Protein AF-A0A352VGP2-F1 (afdb_monomer)

Solvent-accessible surface area (backbone atoms only — not comparable to full-atom values): 4535 Å² total; per-residue (Å²): 112,70,64,61,51,55,42,48,53,38,43,50,51,49,49,52,56,33,47,77,69,38,34,51,49,90,63,89,50,73,93,33,48,49,75,52,101,93,46,47,29,56,37,67,56,60,84,46,54,63,48,100,67,81,79,85,67,76,98,57,88,74,79,80,65,61,58,77,82,85,130

Foldseek 3Di:
DVVVVQLVVQVVVQQVVCVVVQWHLVDDDPVQWDDDDRHTKGFCSDPGPSPPPDDPPPDDPPPPGIDDDDD

Sequence (71 aa):
MADAIRITEQVASALTYTHECGVVHRDIKPENILLSRDQAIVADFGIARAGPLECLVSGALRRCTAYDPPL

Radius of gyration: 13.05 Å; Cα contacts (8 Å, |Δi|>4): 72; chains: 1; bounding box: 40×26×33 Å

pLDDT: mean 71.89, std 19.96, range [35.53, 94.62]

Nearest PDB structures (foldseek):
  6p8e-assembly1_B  TM=8.231E-01  e=3.862E-01  Homo sapiens

Secondary structure (DSSP, 8-state):
-HHHHHHHHHHHHHHHHHHHTTB------GGGEEEETTEEEEB--TT--B-SS----TT------B-----

Structure (mmCIF, N/CA/C/O backbone):
data_AF-A0A352VGP2-F1
#
_entry.id   AF-A0A352VGP2-F1
#
loop_
_atom_site.group_PDB
_atom_site.id
_atom_site.type_symbol
_atom_site.label_atom_id
_atom_site.label_alt_id
_atom_site.label_comp_id
_atom_site.label_asym_id
_atom_site.label_entity_id
_atom_site.label_seq_id
_atom_site.pdbx_PDB_ins_code
_atom_site.Cartn_x
_atom_site.Cartn_y
_atom_site.Cartn_z
_atom_site.occupancy
_atom_site.B_iso_or_equiv
_atom_site.auth_seq_id
_atom_site.auth_comp_id
_atom_site.auth_asym_id
_atom_site.auth_atom_id
_atom_site.pdbx_PDB_model_num
ATOM 1 N N . MET A 1 1 ? 16.441 2.168 -10.444 1.00 67.44 1 MET A N 1
ATOM 2 C CA . MET A 1 1 ? 16.505 2.169 -8.961 1.00 67.44 1 MET A CA 1
ATOM 3 C C . MET A 1 1 ? 15.647 3.270 -8.348 1.00 67.44 1 MET A C 1
ATOM 5 O O . MET A 1 1 ? 14.942 2.963 -7.401 1.00 67.44 1 MET A O 1
ATOM 9 N N . ALA A 1 2 ? 15.635 4.494 -8.897 1.00 83.12 2 ALA A N 1
ATOM 10 C CA . ALA A 1 2 ? 14.805 5.595 -8.389 1.00 83.12 2 ALA A CA 1
ATOM 11 C C . ALA A 1 2 ? 13.304 5.250 -8.271 1.00 83.12 2 ALA A C 1
ATOM 13 O O . ALA A 1 2 ? 12.706 5.503 -7.232 1.00 83.12 2 ALA A O 1
ATOM 14 N N . ASP A 1 3 ? 12.717 4.584 -9.273 1.00 86.75 3 ASP A N 1
ATOM 15 C CA . ASP A 1 3 ? 11.298 4.195 -9.219 1.00 86.75 3 ASP A CA 1
ATOM 16 C C . ASP A 1 3 ? 10.975 3.185 -8.121 1.00 86.75 3 ASP A C 1
ATOM 18 O O . 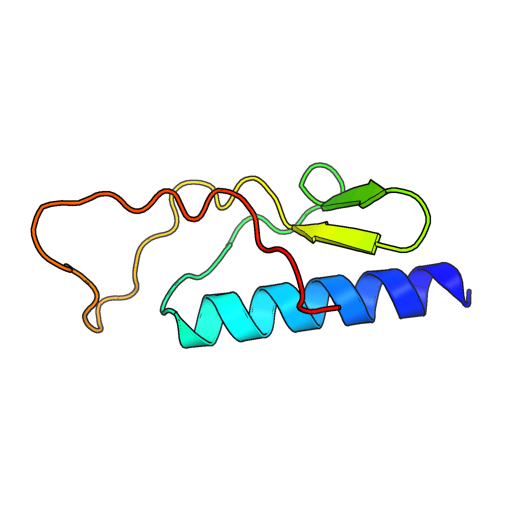ASP A 1 3 ? 9.940 3.291 -7.477 1.00 86.75 3 ASP A O 1
ATOM 22 N N . ALA A 1 4 ? 11.868 2.225 -7.866 1.00 88.75 4 ALA A N 1
ATOM 23 C CA . ALA A 1 4 ? 11.660 1.237 -6.812 1.00 88.75 4 ALA A CA 1
ATOM 24 C C . ALA A 1 4 ? 11.620 1.900 -5.427 1.00 88.75 4 ALA A C 1
ATOM 26 O O . ALA A 1 4 ? 10.786 1.540 -4.599 1.00 88.75 4 ALA A O 1
ATOM 27 N N . ILE A 1 5 ? 12.484 2.896 -5.199 1.00 93.81 5 ILE A N 1
ATOM 28 C CA . ILE A 1 5 ? 12.495 3.686 -3.962 1.00 93.81 5 ILE A CA 1
ATOM 29 C C . ILE A 1 5 ? 11.191 4.480 -3.845 1.00 93.81 5 ILE A C 1
ATOM 31 O O . ILE A 1 5 ? 10.482 4.319 -2.857 1.00 93.81 5 ILE A O 1
ATOM 35 N N . ARG A 1 6 ? 10.821 5.233 -4.889 1.00 91.38 6 ARG A N 1
ATOM 36 C CA . ARG A 1 6 ? 9.590 6.039 -4.919 1.00 91.38 6 ARG A CA 1
ATOM 37 C C . ARG A 1 6 ? 8.335 5.205 -4.649 1.00 91.38 6 ARG A C 1
ATOM 39 O O . ARG A 1 6 ? 7.495 5.590 -3.842 1.00 91.38 6 ARG A O 1
ATOM 46 N N . ILE A 1 7 ? 8.206 4.053 -5.307 1.00 90.75 7 ILE A N 1
ATOM 47 C CA . ILE A 1 7 ? 7.070 3.144 -5.107 1.00 90.75 7 ILE A CA 1
ATOM 48 C C . ILE A 1 7 ? 7.058 2.624 -3.665 1.00 90.75 7 ILE A C 1
ATOM 50 O O . ILE A 1 7 ? 6.008 2.611 -3.029 1.00 90.75 7 ILE A O 1
ATOM 54 N N . THR A 1 8 ? 8.217 2.237 -3.126 1.00 92.31 8 THR A N 1
ATOM 55 C CA . THR A 1 8 ? 8.316 1.720 -1.751 1.00 92.31 8 THR A CA 1
ATOM 56 C C . THR A 1 8 ? 7.947 2.782 -0.716 1.00 92.31 8 THR A C 1
ATOM 58 O O . THR A 1 8 ? 7.237 2.471 0.237 1.00 92.31 8 THR A O 1
ATOM 61 N N . GLU A 1 9 ? 8.364 4.034 -0.910 1.00 94.62 9 GLU A N 1
ATOM 62 C CA . GLU A 1 9 ? 7.996 5.159 -0.039 1.00 94.62 9 GLU A CA 1
ATOM 63 C C . GLU A 1 9 ? 6.481 5.394 -0.021 1.00 94.62 9 GLU A C 1
ATOM 65 O O . GLU A 1 9 ? 5.882 5.522 1.048 1.00 94.62 9 GLU A O 1
ATOM 70 N N . GLN A 1 10 ? 5.843 5.385 -1.192 1.00 92.69 10 GLN A N 1
ATOM 71 C CA . GLN A 1 10 ? 4.395 5.576 -1.312 1.00 92.69 10 GLN A CA 1
ATOM 72 C C . GLN A 1 10 ? 3.609 4.415 -0.685 1.00 92.69 10 GLN A C 1
ATOM 74 O O . GLN A 1 10 ? 2.653 4.641 0.059 1.00 92.69 10 GLN A O 1
ATOM 79 N N . VAL A 1 11 ? 4.055 3.174 -0.898 1.00 91.06 11 VAL A N 1
ATOM 80 C CA . VAL A 1 11 ? 3.469 1.985 -0.259 1.00 91.06 11 VAL A CA 1
ATOM 81 C C . VAL A 1 11 ? 3.638 2.036 1.264 1.00 91.06 11 VAL A C 1
ATOM 83 O O . VAL A 1 11 ? 2.692 1.748 1.997 1.00 91.06 11 VAL A O 1
ATOM 86 N N . ALA A 1 12 ? 4.808 2.442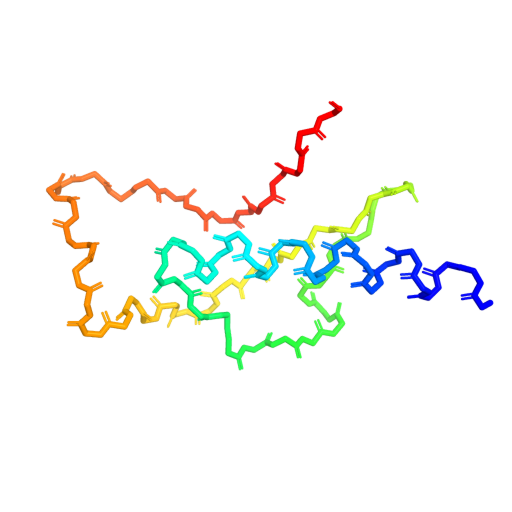 1.765 1.00 93.06 12 ALA A N 1
ATOM 87 C CA . ALA A 1 12 ? 5.060 2.579 3.200 1.00 93.06 12 ALA A CA 1
ATOM 88 C C . ALA A 1 12 ? 4.197 3.676 3.844 1.00 93.06 12 ALA A C 1
ATOM 90 O O . ALA A 1 12 ? 3.686 3.485 4.950 1.00 93.06 12 ALA A O 1
ATOM 91 N N . SER A 1 13 ? 3.990 4.797 3.148 1.00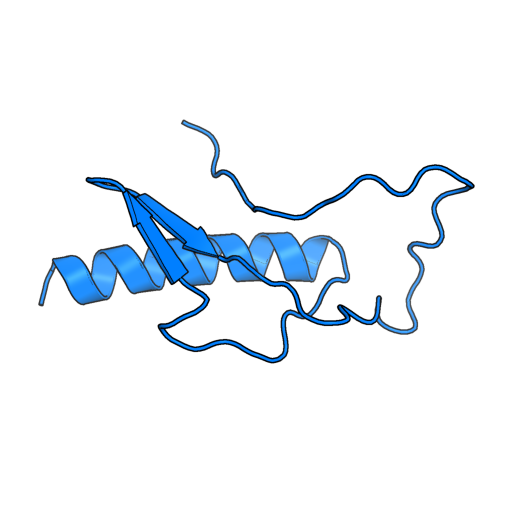 91.25 13 SER A N 1
ATOM 92 C CA . SER A 1 13 ? 3.088 5.868 3.585 1.00 91.25 13 SER A CA 1
ATOM 93 C C . SER A 1 13 ? 1.641 5.373 3.697 1.00 91.25 13 SER A C 1
ATOM 95 O O . SER A 1 13 ? 1.019 5.530 4.750 1.00 91.25 13 SER A O 1
ATOM 97 N N . ALA A 1 14 ? 1.148 4.666 2.675 1.00 87.50 14 ALA A N 1
ATOM 98 C CA . ALA A 1 14 ? -0.183 4.061 2.686 1.00 87.50 14 ALA A CA 1
ATOM 99 C C . ALA A 1 14 ? -0.364 3.070 3.846 1.00 87.50 14 ALA A C 1
ATOM 101 O O . ALA A 1 14 ? -1.362 3.118 4.569 1.00 87.50 14 ALA A O 1
ATOM 102 N N . LEU A 1 15 ? 0.626 2.201 4.066 1.00 88.50 15 LEU A N 1
ATOM 103 C CA . LEU A 1 15 ? 0.610 1.244 5.170 1.00 88.50 15 LEU A CA 1
ATOM 104 C C . LEU A 1 15 ? 0.615 1.938 6.535 1.00 88.50 15 LEU A C 1
ATOM 106 O O . LEU A 1 15 ? -0.147 1.543 7.414 1.00 88.50 15 LEU A O 1
ATOM 110 N N . THR A 1 16 ? 1.420 2.988 6.702 1.00 89.44 16 THR A N 1
ATOM 111 C CA . THR A 1 16 ? 1.480 3.779 7.942 1.00 89.44 16 THR A CA 1
ATOM 112 C C . THR A 1 16 ? 0.110 4.348 8.290 1.00 89.44 16 THR A C 1
ATOM 114 O O . THR A 1 16 ? -0.394 4.088 9.381 1.00 89.44 16 THR A O 1
ATOM 117 N N . TYR A 1 17 ? -0.546 5.009 7.333 1.00 85.25 17 TYR A N 1
ATOM 118 C CA . TYR A 1 17 ? -1.900 5.530 7.524 1.00 85.25 17 TYR A CA 1
ATOM 119 C C . TYR A 1 17 ? -2.905 4.429 7.885 1.00 85.25 17 TYR A C 1
ATOM 121 O O . TYR A 1 17 ? -3.749 4.590 8.768 1.00 85.25 17 TYR A O 1
ATOM 129 N N . THR A 1 18 ? -2.821 3.274 7.222 1.00 82.50 18 THR A N 1
ATOM 130 C CA . THR A 1 18 ? -3.748 2.172 7.510 1.00 82.50 18 THR A CA 1
ATOM 131 C C . THR A 1 18 ? -3.535 1.598 8.909 1.00 82.50 18 THR A C 1
ATOM 133 O O . THR A 1 18 ? -4.512 1.324 9.607 1.00 82.50 18 THR A O 1
ATOM 136 N N . HIS A 1 19 ? -2.284 1.515 9.369 1.00 84.81 19 HIS A N 1
ATOM 137 C CA . HIS A 1 19 ? -1.967 1.098 10.731 1.00 84.81 19 HIS A CA 1
ATOM 138 C C . H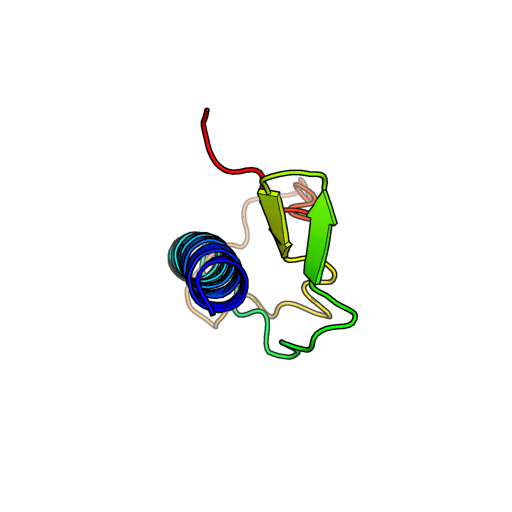IS A 1 19 ? -2.473 2.100 11.776 1.00 84.81 19 HIS A C 1
ATOM 140 O O . HIS A 1 19 ? -3.005 1.668 12.798 1.00 84.81 19 HIS A O 1
ATOM 146 N N . GLU A 1 20 ? -2.386 3.409 11.516 1.00 83.06 20 GLU A N 1
ATOM 147 C CA . GLU A 1 20 ? -3.000 4.445 12.368 1.00 83.06 20 GLU A CA 1
ATOM 148 C C . GLU A 1 20 ? -4.525 4.290 12.452 1.00 83.06 20 GLU A C 1
ATOM 150 O O . GLU A 1 20 ? -5.124 4.534 13.497 1.00 83.06 20 GLU A O 1
ATOM 155 N N . CYS A 1 21 ? -5.152 3.801 11.380 1.00 81.38 21 CYS A N 1
ATOM 156 C CA . CYS A 1 21 ? -6.576 3.465 11.345 1.00 81.38 21 CYS A CA 1
ATOM 157 C C . CYS A 1 21 ? -6.911 2.096 11.981 1.00 81.38 21 CYS A C 1
ATOM 159 O O . CYS A 1 21 ? -8.054 1.647 11.892 1.00 81.38 21 CYS A O 1
ATOM 161 N N . GLY A 1 22 ? -5.940 1.396 12.584 1.00 80.25 22 GLY A N 1
ATOM 162 C CA . GLY A 1 22 ? -6.134 0.070 13.190 1.00 80.25 22 GLY A CA 1
ATOM 163 C C . GLY A 1 22 ? -6.305 -1.076 12.181 1.00 80.25 22 GLY A C 1
ATOM 164 O O . GLY A 1 22 ? -6.714 -2.183 12.550 1.00 80.25 22 GLY A O 1
ATOM 165 N N . VAL A 1 23 ? -5.995 -0.823 10.908 1.00 80.75 23 VAL A N 1
ATOM 166 C CA . VAL A 1 23 ? -6.118 -1.755 9.782 1.00 80.75 23 VAL A CA 1
ATOM 167 C C . VAL A 1 23 ? -4.739 -2.321 9.460 1.00 80.75 23 VAL A C 1
ATOM 169 O O . VAL A 1 23 ? -3.801 -1.580 9.197 1.00 80.75 23 VAL A O 1
ATOM 172 N N . VAL A 1 24 ? -4.609 -3.648 9.429 1.00 83.50 24 VAL A N 1
ATOM 173 C CA . VAL A 1 24 ? -3.384 -4.326 8.971 1.00 83.50 24 VAL A CA 1
ATOM 174 C C . VAL A 1 24 ? -3.677 -5.030 7.650 1.00 83.50 24 VAL A C 1
ATOM 176 O O . VAL A 1 24 ? -4.573 -5.870 7.604 1.00 83.50 24 VAL A O 1
ATOM 179 N N . HIS A 1 25 ? -2.907 -4.726 6.599 1.00 83.31 25 HIS A N 1
ATOM 180 C CA . HIS A 1 25 ? -3.143 -5.253 5.245 1.00 83.31 25 HIS A CA 1
ATOM 181 C C . HIS A 1 25 ? -2.919 -6.770 5.120 1.00 83.31 25 HIS A C 1
ATOM 183 O O . HIS A 1 25 ? -3.674 -7.446 4.433 1.00 83.31 25 HIS A O 1
ATOM 189 N N . ARG A 1 26 ? -1.890 -7.315 5.789 1.00 83.50 26 ARG A N 1
ATOM 190 C CA . ARG A 1 26 ? -1.519 -8.753 5.876 1.00 83.50 26 ARG A CA 1
ATOM 191 C C . ARG A 1 26 ? -1.167 -9.492 4.578 1.00 83.50 26 ARG A C 1
ATOM 193 O O . ARG A 1 26 ? -0.458 -10.485 4.665 1.00 83.50 26 ARG A O 1
ATOM 200 N N . ASP A 1 27 ? -1.605 -9.015 3.423 1.00 83.06 27 ASP A N 1
ATOM 201 C CA . ASP A 1 27 ? -1.314 -9.601 2.108 1.00 83.06 27 ASP A CA 1
ATOM 202 C C . ASP A 1 27 ? -0.648 -8.575 1.179 1.00 83.06 27 ASP A C 1
ATOM 204 O O . ASP A 1 27 ? -1.199 -8.174 0.155 1.00 83.06 27 ASP A O 1
ATOM 208 N N . ILE A 1 28 ? 0.518 -8.061 1.586 1.00 86.19 28 ILE A N 1
ATOM 209 C CA . ILE A 1 28 ? 1.288 -7.129 0.753 1.00 86.19 28 ILE A CA 1
ATOM 210 C C . ILE A 1 28 ? 2.076 -7.918 -0.287 1.00 86.19 28 ILE A C 1
AT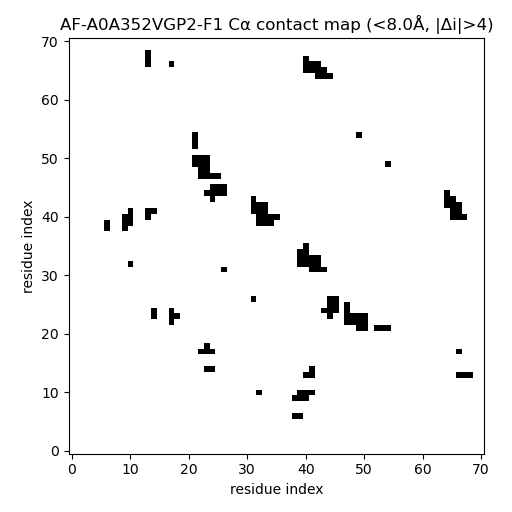OM 212 O O . ILE A 1 28 ? 2.993 -8.669 0.047 1.00 86.19 28 ILE A O 1
ATOM 216 N N . LYS A 1 29 ? 1.716 -7.706 -1.551 1.00 87.25 29 LYS A N 1
ATOM 217 C CA . LYS A 1 29 ? 2.311 -8.330 -2.734 1.00 87.25 29 LYS A CA 1
ATOM 218 C C . LYS A 1 29 ? 2.164 -7.406 -3.951 1.00 87.25 29 LYS A C 1
ATOM 220 O O . LYS A 1 29 ? 1.289 -6.538 -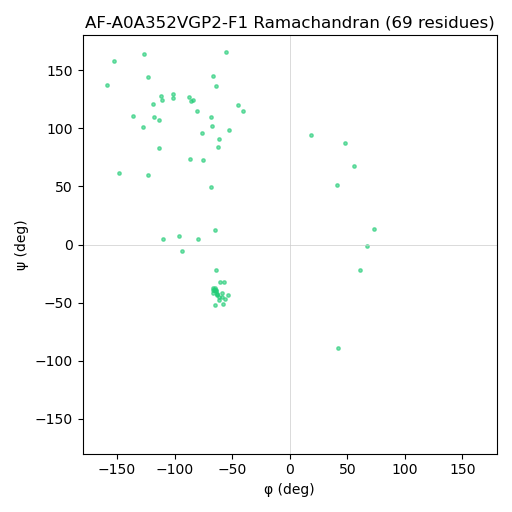3.931 1.00 87.25 29 LYS A O 1
ATOM 225 N N . PRO A 1 30 ? 2.991 -7.553 -5.002 1.00 88.38 30 PRO A N 1
ATOM 226 C CA . PRO A 1 30 ? 2.956 -6.660 -6.161 1.00 88.38 30 PRO A CA 1
ATOM 227 C C . PRO A 1 30 ? 1.595 -6.587 -6.860 1.00 88.38 30 PRO A C 1
ATOM 229 O O . PRO A 1 30 ? 1.233 -5.525 -7.354 1.00 88.38 30 PRO A O 1
ATOM 232 N N . GLU A 1 31 ? 0.815 -7.673 -6.868 1.00 88.62 31 GLU A N 1
ATOM 233 C CA . GLU A 1 31 ? -0.522 -7.700 -7.480 1.00 88.62 31 GLU A CA 1
ATOM 234 C C . GLU A 1 31 ? -1.520 -6.761 -6.777 1.00 88.62 31 GLU A C 1
ATOM 236 O O . GLU A 1 31 ? -2.496 -6.330 -7.387 1.00 88.62 31 GLU A O 1
ATOM 241 N N . ASN A 1 32 ? -1.242 -6.411 -5.518 1.00 90.06 32 ASN A N 1
ATOM 242 C CA . ASN A 1 32 ? -2.050 -5.525 -4.680 1.00 90.06 32 ASN A CA 1
ATOM 243 C C . ASN A 1 32 ? -1.546 -4.068 -4.698 1.00 90.06 32 ASN A C 1
ATOM 245 O O . ASN A 1 32 ? -2.031 -3.229 -3.938 1.00 90.06 32 ASN A O 1
ATOM 249 N N . ILE A 1 33 ? -0.569 -3.743 -5.550 1.00 88.75 33 ILE A N 1
ATOM 250 C CA . ILE A 1 33 ? -0.034 -2.386 -5.706 1.00 88.75 33 ILE A CA 1
ATOM 251 C C . ILE A 1 33 ? -0.401 -1.883 -7.101 1.00 88.75 33 ILE A C 1
ATOM 253 O O . ILE A 1 33 ? 0.165 -2.301 -8.111 1.00 88.75 33 ILE A O 1
ATOM 257 N N . LEU A 1 34 ? -1.350 -0.954 -7.159 1.00 90.19 34 LEU A N 1
ATOM 258 C CA . LEU A 1 34 ? -1.775 -0.323 -8.401 1.00 90.19 34 LEU A CA 1
ATOM 259 C C . LEU A 1 34 ? -0.870 0.868 -8.702 1.00 90.19 34 LEU A C 1
ATOM 261 O O . LEU A 1 34 ? -0.755 1.792 -7.901 1.00 90.19 34 LEU A O 1
ATOM 265 N N . LEU A 1 35 ? -0.240 0.860 -9.872 1.00 89.44 35 LEU A N 1
ATOM 266 C CA . LEU A 1 35 ? 0.629 1.944 -10.320 1.00 89.44 35 LEU A CA 1
ATOM 267 C C . LEU A 1 35 ? -0.113 2.832 -11.321 1.00 89.44 35 LEU A C 1
ATOM 269 O O . LEU A 1 35 ? -0.665 2.344 -12.307 1.00 89.44 35 LEU A O 1
ATOM 273 N N . SER A 1 36 ? -0.088 4.142 -11.098 1.00 85.50 36 SER A N 1
ATOM 274 C CA . SER A 1 36 ? -0.635 5.148 -12.009 1.00 85.50 36 SER A CA 1
ATOM 275 C C . SER A 1 36 ? 0.343 6.305 -12.139 1.00 85.50 36 SER A C 1
ATOM 277 O O . SER A 1 36 ? 0.518 7.051 -11.185 1.00 85.50 36 SER A O 1
ATOM 279 N N . ARG A 1 37 ? 0.977 6.455 -13.312 1.00 83.12 37 ARG A N 1
ATOM 280 C CA . ARG A 1 37 ? 2.032 7.450 -13.623 1.00 83.12 37 ARG A CA 1
ATOM 281 C C . ARG A 1 37 ? 3.063 7.612 -12.492 1.00 83.12 37 ARG A C 1
ATOM 283 O O . ARG A 1 37 ? 4.048 6.879 -12.463 1.00 83.12 37 ARG A O 1
ATOM 290 N N . ASP A 1 38 ? 2.799 8.517 -11.554 1.00 84.19 38 ASP A N 1
ATOM 291 C CA . ASP A 1 38 ? 3.692 8.911 -10.463 1.00 84.19 38 ASP A CA 1
ATOM 292 C C . ASP A 1 38 ? 3.230 8.442 -9.073 1.00 84.19 38 ASP A C 1
ATOM 294 O O . ASP A 1 38 ? 3.879 8.745 -8.070 1.00 84.19 38 ASP A O 1
ATOM 298 N N . GLN A 1 39 ? 2.155 7.659 -9.004 1.00 86.19 39 GLN A N 1
ATOM 299 C CA . GLN A 1 39 ? 1.535 7.189 -7.769 1.00 86.19 39 GLN A CA 1
ATOM 300 C C . GLN A 1 39 ? 1.445 5.659 -7.706 1.00 86.19 39 GLN A C 1
ATOM 302 O O . GLN A 1 39 ? 1.207 4.983 -8.709 1.00 86.19 39 GLN A O 1
ATOM 307 N N . ALA A 1 40 ? 1.614 5.129 -6.501 1.00 89.56 40 ALA A N 1
ATOM 308 C CA . ALA A 1 40 ? 1.428 3.746 -6.114 1.00 89.56 40 ALA A CA 1
ATOM 309 C C . ALA A 1 40 ? 0.336 3.696 -5.045 1.00 89.56 40 ALA A C 1
ATOM 311 O O . ALA A 1 40 ? 0.443 4.322 -3.991 1.00 89.56 40 ALA A O 1
ATOM 312 N N . ILE A 1 41 ? -0.721 2.951 -5.340 1.00 87.94 41 ILE A N 1
ATOM 313 C CA . ILE A 1 41 ? -1.907 2.807 -4.502 1.00 87.94 41 ILE A CA 1
ATOM 314 C C . ILE A 1 41 ? -1.932 1.376 -3.980 1.00 87.94 41 ILE A C 1
ATOM 316 O O . ILE A 1 41 ? -1.857 0.423 -4.755 1.00 87.94 41 ILE A O 1
ATOM 320 N N . VAL A 1 42 ? -2.056 1.224 -2.664 1.00 88.81 42 VAL A N 1
ATOM 321 C CA . VAL A 1 42 ? -2.223 -0.083 -2.022 1.00 88.81 42 VAL A CA 1
ATOM 322 C C . VAL A 1 42 ? -3.705 -0.467 -2.062 1.00 88.81 42 VAL A C 1
ATOM 324 O O . VAL A 1 42 ? -4.563 0.303 -1.618 1.00 88.81 42 VAL A O 1
ATOM 327 N N . ALA A 1 43 ? -3.998 -1.636 -2.627 1.00 83.81 43 ALA A N 1
ATOM 328 C CA . ALA A 1 43 ? -5.340 -2.146 -2.881 1.00 83.81 43 ALA A CA 1
ATOM 329 C C . ALA A 1 43 ? -5.528 -3.550 -2.291 1.00 83.81 43 ALA A C 1
ATOM 331 O O . ALA A 1 43 ? -4.567 -4.242 -1.991 1.00 83.81 43 ALA A O 1
ATOM 332 N N . ASP A 1 44 ? -6.788 -3.976 -2.174 1.00 78.81 44 ASP A N 1
ATOM 333 C CA . ASP A 1 44 ? -7.167 -5.290 -1.639 1.00 78.81 44 ASP A CA 1
ATOM 334 C C . ASP A 1 44 ? -6.609 -5.551 -0.228 1.00 78.81 44 ASP A C 1
ATOM 336 O O . ASP A 1 44 ? -5.781 -6.430 0.009 1.00 78.81 44 ASP A O 1
ATOM 340 N N . PHE A 1 45 ? -7.126 -4.783 0.740 1.00 72.31 45 PHE A N 1
ATOM 341 C CA . PHE A 1 45 ? -6.918 -4.961 2.184 1.00 72.31 45 PHE A CA 1
ATOM 342 C C . PHE A 1 45 ? -7.609 -6.238 2.701 1.00 72.31 45 PHE A C 1
ATOM 344 O O . PHE A 1 45 ? -8.399 -6.187 3.651 1.00 72.31 45 PHE A O 1
ATOM 351 N N . GLY A 1 46 ? -7.373 -7.364 2.024 1.00 61.81 46 GLY A N 1
ATOM 352 C CA . GLY A 1 46 ? -8.063 -8.638 2.149 1.00 61.81 46 GLY A CA 1
ATOM 353 C C . GLY A 1 46 ? -8.372 -8.982 3.598 1.00 61.81 46 GLY A C 1
ATOM 354 O O . GLY A 1 46 ? -7.472 -9.161 4.413 1.00 61.81 46 GLY A O 1
ATOM 355 N N . ILE A 1 47 ? -9.668 -9.035 3.923 1.00 53.59 47 ILE A N 1
ATOM 356 C CA . ILE A 1 47 ? -10.187 -9.333 5.266 1.00 53.59 47 ILE A CA 1
ATOM 357 C C . ILE A 1 47 ? -9.362 -8.622 6.350 1.00 53.59 47 ILE A C 1
ATOM 359 O O . ILE A 1 47 ? -8.879 -9.257 7.293 1.00 53.59 47 ILE A O 1
ATOM 363 N N . ALA A 1 48 ? -9.156 -7.312 6.196 1.00 53.38 48 ALA A N 1
ATOM 364 C CA . ALA A 1 48 ? -8.549 -6.492 7.224 1.00 53.38 48 ALA A CA 1
ATOM 365 C C . ALA A 1 48 ? -9.314 -6.700 8.533 1.00 53.38 48 ALA A C 1
ATOM 367 O O . ALA A 1 48 ? -10.387 -6.144 8.767 1.00 53.38 48 ALA A O 1
ATOM 368 N N . ARG A 1 49 ? -8.773 -7.558 9.398 1.00 51.06 49 ARG A N 1
ATOM 369 C CA . ARG A 1 49 ? -9.216 -7.627 10.777 1.00 51.06 49 ARG A CA 1
ATOM 370 C C . ARG A 1 49 ? -8.756 -6.319 11.388 1.00 51.06 49 ARG A C 1
ATOM 372 O O . ARG A 1 49 ? -7.555 -6.145 11.590 1.00 51.06 49 ARG A O 1
ATOM 379 N N . ALA A 1 50 ? -9.711 -5.438 11.684 1.00 50.88 50 ALA A N 1
ATOM 380 C CA . ALA A 1 50 ? -9.529 -4.470 12.751 1.00 50.88 50 ALA A CA 1
ATOM 381 C C . ALA A 1 50 ? -8.930 -5.252 13.928 1.00 50.88 50 ALA A C 1
ATOM 383 O O . ALA A 1 50 ? -9.477 -6.285 14.340 1.00 50.88 50 ALA A O 1
ATOM 384 N N . GLY A 1 51 ? -7.733 -4.864 14.369 1.00 44.72 51 GLY A N 1
ATOM 385 C CA . GLY A 1 51 ? -7.140 -5.462 15.560 1.00 44.72 51 GLY A CA 1
ATOM 386 C C . GLY A 1 51 ? -8.102 -5.327 16.752 1.00 44.72 51 GLY A C 1
ATOM 387 O O . GLY A 1 51 ? -9.039 -4.533 16.687 1.00 44.72 51 GLY A O 1
ATOM 388 N N . PRO A 1 52 ? -7.900 -6.057 17.864 1.00 39.88 52 PRO A N 1
ATOM 389 C CA . PRO A 1 52 ? -8.812 -6.040 19.017 1.00 39.88 52 PRO A CA 1
ATOM 390 C C . PRO A 1 52 ? -8.903 -4.693 19.759 1.00 39.88 52 PRO A C 1
ATOM 392 O O . PRO A 1 52 ? -9.442 -4.644 20.858 1.00 39.88 52 PRO A O 1
ATOM 395 N N . LEU A 1 53 ? -8.377 -3.611 19.190 1.00 39.81 53 LEU A N 1
ATOM 396 C CA . LEU A 1 53 ? -8.434 -2.265 19.730 1.00 39.81 53 LEU A CA 1
ATOM 397 C C . LEU A 1 53 ? -9.299 -1.423 18.787 1.00 39.81 53 LEU A C 1
ATOM 399 O O . LEU A 1 53 ? -8.817 -0.789 17.858 1.00 39.81 53 LEU A O 1
ATOM 403 N N . GLU A 1 54 ? -10.606 -1.540 19.010 1.00 46.84 54 GLU A N 1
ATOM 404 C CA . GLU A 1 54 ? -11.610 -0.494 18.798 1.00 46.84 54 GLU A CA 1
ATOM 405 C C . GLU A 1 54 ? -11.579 0.271 17.463 1.00 46.84 54 GLU A C 1
ATOM 407 O O . GLU A 1 54 ? -11.113 1.401 17.367 1.00 46.84 54 GLU A O 1
ATOM 412 N N . CYS A 1 55 ? -12.254 -0.271 16.448 1.00 37.38 55 CYS A N 1
ATOM 413 C CA . CYS A 1 55 ? 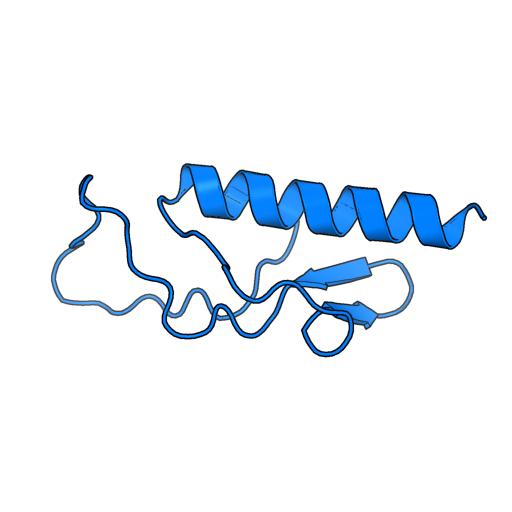-12.973 0.590 15.503 1.00 37.38 55 CYS A CA 1
ATOM 414 C C . CYS A 1 55 ? -14.221 -0.109 14.950 1.00 37.38 55 CYS A C 1
ATOM 416 O O . CYS A 1 55 ? -14.375 -0.347 13.755 1.00 37.38 55 CYS A O 1
ATOM 418 N N . LEU A 1 56 ? -15.145 -0.451 15.852 1.00 38.03 56 LEU A N 1
ATOM 419 C CA . LEU A 1 56 ? -16.538 -0.698 15.493 1.00 38.03 56 LEU A CA 1
ATOM 420 C C . LEU A 1 56 ? -17.271 0.655 15.508 1.00 38.03 56 LEU A C 1
ATOM 422 O O . LEU A 1 56 ? -18.026 0.956 16.430 1.00 38.03 56 LEU A O 1
ATOM 426 N N . VAL A 1 57 ? -17.027 1.510 14.510 1.00 37.81 57 VAL A N 1
ATOM 427 C CA . VAL A 1 57 ? -17.852 2.714 14.334 1.00 37.81 57 VAL A CA 1
ATOM 428 C C 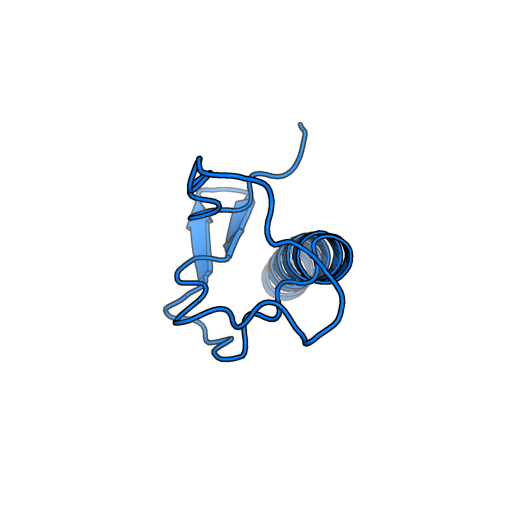. VAL A 1 57 ? -19.179 2.277 13.719 1.00 37.81 57 VAL A C 1
ATOM 430 O O . VAL A 1 57 ? -19.286 2.057 12.517 1.00 37.81 57 VAL A O 1
ATOM 433 N N . SER A 1 58 ? -20.169 2.081 14.590 1.00 35.53 58 SER A N 1
ATOM 434 C CA . SER A 1 58 ? -21.605 2.251 14.347 1.00 35.53 58 SER A CA 1
ATOM 435 C C . SER A 1 58 ? -22.042 2.262 12.869 1.00 35.53 58 SER A C 1
ATOM 437 O O . SER A 1 58 ? -22.081 3.310 12.229 1.00 35.53 58 SER A O 1
ATOM 439 N N . GLY A 1 59 ? -22.450 1.104 12.345 1.00 40.31 59 GLY A N 1
ATOM 440 C CA . GLY A 1 59 ? -23.493 1.001 11.312 1.00 40.31 59 GLY A CA 1
ATOM 441 C C . GLY A 1 59 ? -23.223 1.553 9.905 1.00 40.31 59 GLY A C 1
ATOM 442 O O . GLY A 1 59 ? -24.084 1.391 9.044 1.00 40.31 59 GLY A O 1
ATOM 443 N N . ALA A 1 60 ? -22.065 2.143 9.617 1.00 37.94 60 ALA A N 1
ATOM 444 C CA . ALA A 1 60 ? -21.710 2.583 8.271 1.00 37.94 60 ALA A CA 1
ATOM 445 C C . ALA A 1 60 ? -20.349 2.002 7.891 1.00 37.94 60 ALA A C 1
ATOM 447 O O . ALA A 1 60 ? -19.304 2.503 8.296 1.00 37.94 60 ALA A O 1
ATOM 448 N N . LEU A 1 61 ? -20.372 0.932 7.094 1.00 39.38 61 LEU A N 1
ATOM 449 C CA . LEU A 1 61 ? -19.191 0.363 6.455 1.00 39.38 61 LEU A CA 1
ATOM 450 C C . LEU A 1 61 ? -18.604 1.417 5.499 1.00 39.38 61 LEU A C 1
ATOM 452 O O . LEU A 1 61 ? -18.919 1.441 4.306 1.00 39.38 61 LEU A O 1
ATOM 456 N N . ARG A 1 62 ? -17.790 2.342 6.016 1.00 41.56 62 ARG A N 1
ATOM 457 C CA . ARG A 1 62 ? -17.002 3.246 5.181 1.00 41.56 62 ARG A CA 1
ATOM 458 C C . ARG A 1 62 ? -15.977 2.350 4.492 1.00 41.56 62 ARG A C 1
ATOM 460 O O . ARG A 1 62 ? -15.047 1.858 5.119 1.00 41.56 62 ARG A O 1
ATOM 467 N N . ARG A 1 63 ? -16.230 2.033 3.221 1.00 42.22 63 ARG A N 1
ATOM 468 C CA . ARG A 1 63 ? -15.332 1.248 2.368 1.00 42.22 63 ARG A CA 1
ATOM 469 C C . ARG A 1 63 ? -14.008 2.006 2.234 1.00 42.22 63 ARG A C 1
ATOM 471 O O . ARG A 1 63 ? -13.853 2.821 1.334 1.00 42.22 63 ARG A O 1
ATOM 478 N N . CYS A 1 64 ? -13.060 1.743 3.125 1.00 44.78 64 CYS A N 1
ATOM 479 C CA . CYS A 1 64 ? -11.645 2.013 2.890 1.00 44.78 64 CYS A CA 1
ATOM 480 C C . CYS A 1 64 ? -11.130 0.939 1.923 1.00 44.78 64 CYS A C 1
ATOM 482 O O . CYS A 1 64 ? -10.485 -0.016 2.337 1.00 44.78 64 CYS A O 1
ATOM 484 N N . THR A 1 65 ? -11.518 1.013 0.647 1.00 52.50 65 THR A N 1
ATOM 485 C CA . THR A 1 65 ? -11.061 0.057 -0.381 1.00 52.50 65 THR A CA 1
ATOM 486 C C . THR A 1 65 ? -9.827 0.540 -1.140 1.00 52.50 65 THR A C 1
ATOM 488 O O . THR A 1 65 ? -9.289 -0.217 -1.938 1.00 52.50 65 THR A O 1
ATOM 491 N N . ALA A 1 66 ? -9.373 1.772 -0.900 1.00 53.31 66 ALA A N 1
ATOM 492 C CA . ALA A 1 66 ? -8.149 2.323 -1.469 1.00 53.31 66 ALA A CA 1
ATOM 493 C C . ALA A 1 66 ? -7.661 3.497 -0.607 1.00 53.31 66 ALA A C 1
ATOM 495 O O . ALA A 1 66 ? -8.474 4.312 -0.162 1.00 53.31 66 ALA A O 1
ATOM 496 N N . TYR A 1 67 ? -6.353 3.565 -0.365 1.00 59.00 67 TYR A N 1
ATOM 497 C CA . TYR A 1 67 ? -5.700 4.748 0.194 1.00 59.00 67 TYR A CA 1
ATOM 498 C C . TYR A 1 67 ? -5.309 5.695 -0.947 1.00 59.00 67 TYR A C 1
ATOM 500 O O . TYR A 1 67 ? -4.638 5.262 -1.880 1.00 59.00 67 TYR A O 1
ATOM 508 N N . ASP A 1 68 ? -5.718 6.961 -0.863 1.00 61.66 68 ASP A N 1
ATOM 509 C CA . ASP A 1 68 ? -5.359 8.025 -1.808 1.00 61.66 68 ASP A CA 1
ATOM 510 C C . ASP A 1 68 ? -4.572 9.106 -1.039 1.00 61.66 68 ASP A C 1
ATOM 512 O O 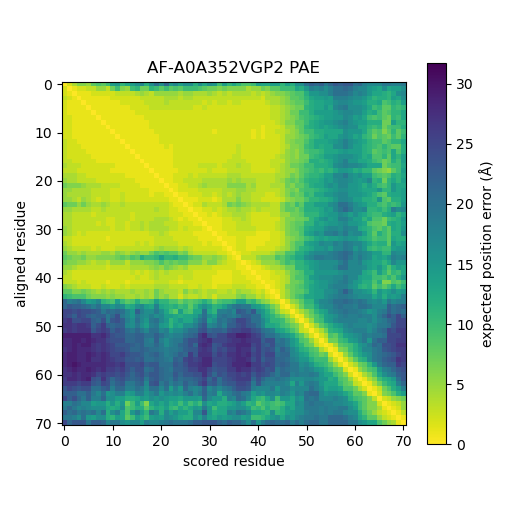. ASP A 1 68 ? -5.147 9.739 -0.144 1.00 61.66 68 ASP A O 1
ATOM 516 N N . PRO A 1 69 ? -3.253 9.256 -1.267 1.00 50.38 69 PRO A N 1
ATOM 517 C CA . PRO A 1 69 ? -2.439 10.220 -0.535 1.00 50.38 69 PRO A CA 1
ATOM 518 C C . PRO A 1 69 ? -2.851 11.668 -0.866 1.00 50.38 69 PRO A C 1
ATOM 520 O O . PRO A 1 69 ? -3.210 11.960 -2.007 1.00 50.38 69 PRO A O 1
ATOM 523 N N . PRO A 1 70 ? -2.784 12.602 0.101 1.00 54.56 70 PRO A N 1
ATOM 524 C CA . PRO A 1 70 ? -3.080 14.010 -0.159 1.00 54.56 70 PRO A CA 1
ATOM 525 C C . PRO A 1 70 ? -2.067 14.622 -1.147 1.00 54.56 70 PRO A C 1
ATOM 527 O O . PRO A 1 70 ? -0.869 14.359 -1.033 1.00 54.56 70 PRO A O 1
ATOM 530 N N . LEU A 1 71 ? -2.581 15.410 -2.107 1.00 53.25 71 LEU A N 1
ATOM 531 C CA . LEU A 1 71 ? -1.819 16.173 -3.115 1.00 53.25 71 LEU A CA 1
ATOM 532 C C . LEU A 1 71 ? -0.855 17.187 -2.487 1.00 53.25 71 LEU A C 1
ATOM 534 O O . LEU A 1 71 ? -1.273 17.875 -1.526 1.00 53.25 71 LEU A O 1
#

Mean predicted aligned error: 10.45 Å